Protein AF-A0A7V3Y3B2-F1 (afdb_monomer_lite)

Sequence (123 aa):
MFTDNYLSLRNSKESLAFLGKLLVDSKYQSLWEYDTKLLPHKVQKWRRKAKAFSQLYIRPLSRTVDIDPYTFDPNPLIQEATRWGFQTIIMPFPLGSAALFPYLRSTTLQVAVIAEEFATECG

Radius of gyration: 20.46 Å; chains: 1; bounding box: 55×31×42 Å

pLDDT: mean 80.45, std 15.6, range [36.5, 97.38]

Structure (mmCIF, N/CA/C/O backbone):
data_AF-A0A7V3Y3B2-F1
#
_entry.id   AF-A0A7V3Y3B2-F1
#
loop_
_atom_site.group_PDB
_atom_site.id
_atom_site.type_symbol
_atom_site.label_atom_id
_atom_site.label_alt_id
_atom_site.label_comp_id
_atom_site.label_asym_id
_atom_site.label_entity_id
_atom_site.label_seq_id
_atom_site.pdbx_PDB_ins_code
_atom_site.Cartn_x
_atom_site.Cartn_y
_atom_site.Cartn_z
_atom_site.occupancy
_atom_site.B_iso_or_equiv
_atom_site.auth_seq_id
_atom_site.auth_comp_id
_atom_site.auth_asym_id
_atom_site.auth_atom_id
_atom_site.pdbx_PDB_model_num
ATOM 1 N N . MET A 1 1 ? -34.254 20.736 -15.347 1.00 36.50 1 MET A N 1
ATOM 2 C CA . MET A 1 1 ? -35.348 20.593 -14.366 1.00 36.50 1 MET A CA 1
ATOM 3 C C . MET A 1 1 ? -35.244 19.180 -13.809 1.00 36.50 1 MET A C 1
ATOM 5 O O . MET A 1 1 ? -35.729 18.249 -14.433 1.00 36.50 1 MET A O 1
ATOM 9 N N . PHE A 1 2 ? -34.445 18.997 -12.755 1.00 41.44 2 PHE A N 1
ATOM 10 C CA . PHE A 1 2 ? -34.251 17.693 -12.118 1.00 41.44 2 PHE A CA 1
ATOM 11 C C . PHE A 1 2 ? -35.3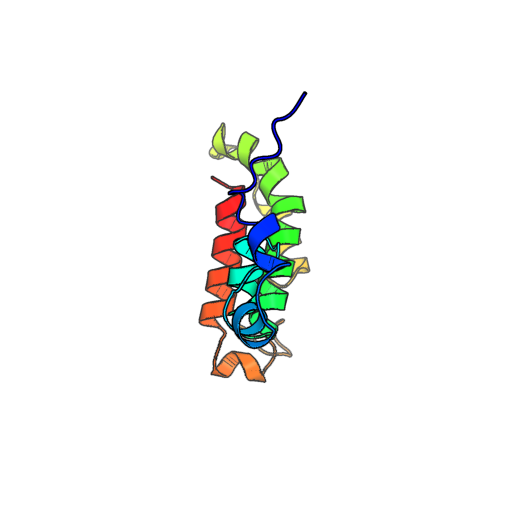99 17.494 -11.134 1.00 41.44 2 PHE A C 1
ATOM 13 O O . PHE A 1 2 ? -35.616 18.333 -10.268 1.00 41.44 2 PHE A O 1
ATOM 20 N N . THR A 1 3 ? -36.181 16.437 -11.316 1.00 46.41 3 THR A N 1
ATOM 21 C CA . THR A 1 3 ? -37.247 16.067 -10.388 1.00 46.41 3 THR A CA 1
ATOM 22 C C . THR A 1 3 ? -36.620 15.625 -9.070 1.00 46.41 3 THR A C 1
ATOM 24 O O . THR A 1 3 ? -36.019 14.549 -8.999 1.00 46.41 3 THR A O 1
ATOM 27 N N . ASP A 1 4 ? -36.757 16.463 -8.044 1.00 49.03 4 ASP A N 1
ATOM 28 C CA . ASP A 1 4 ? -36.464 16.136 -6.652 1.00 49.03 4 ASP A CA 1
ATOM 29 C C . ASP A 1 4 ? -37.371 14.983 -6.208 1.00 49.03 4 ASP A C 1
ATOM 31 O O . ASP A 1 4 ? -38.526 15.152 -5.822 1.00 49.03 4 ASP A O 1
ATOM 35 N N . ASN A 1 5 ? -36.850 13.765 -6.329 1.00 49.72 5 ASN A N 1
ATOM 36 C CA . ASN A 1 5 ? -37.528 12.561 -5.882 1.00 49.72 5 ASN A CA 1
ATOM 37 C C . ASN A 1 5 ? -37.566 12.563 -4.346 1.00 49.72 5 ASN A C 1
ATOM 39 O O . ASN A 1 5 ? -36.560 12.291 -3.689 1.00 49.72 5 ASN A O 1
ATOM 43 N N . TYR A 1 6 ? -38.737 12.825 -3.766 1.00 50.28 6 TYR A N 1
ATOM 44 C CA . TYR A 1 6 ? -39.007 12.764 -2.320 1.00 50.28 6 TYR A CA 1
ATOM 45 C C . TYR A 1 6 ? -38.675 11.397 -1.684 1.00 50.28 6 TYR A C 1
ATOM 47 O O . TYR A 1 6 ? -38.521 11.298 -0.471 1.00 50.28 6 TYR A O 1
ATOM 55 N N . LEU A 1 7 ? -38.516 10.356 -2.509 1.00 51.03 7 LEU A N 1
ATOM 56 C CA . LEU A 1 7 ? -38.123 8.996 -2.126 1.00 51.03 7 LEU A CA 1
ATOM 57 C C . LEU A 1 7 ? -36.609 8.746 -2.154 1.00 51.03 7 LEU A C 1
ATOM 59 O O . LEU A 1 7 ? -36.161 7.626 -1.913 1.00 51.03 7 LEU A O 1
ATOM 63 N N . SER A 1 8 ? -35.789 9.755 -2.448 1.00 52.88 8 SER A N 1
ATOM 64 C CA . SER A 1 8 ? -34.348 9.595 -2.298 1.00 52.88 8 SER A CA 1
ATOM 65 C C . SER A 1 8 ? -34.021 9.432 -0.806 1.00 52.88 8 SER A C 1
ATOM 67 O O . SER A 1 8 ? -34.407 10.263 0.022 1.00 52.88 8 SER A O 1
ATOM 69 N N . LEU A 1 9 ? -33.260 8.382 -0.469 1.00 57.38 9 LEU A N 1
ATOM 70 C CA . LEU A 1 9 ? -32.711 8.108 0.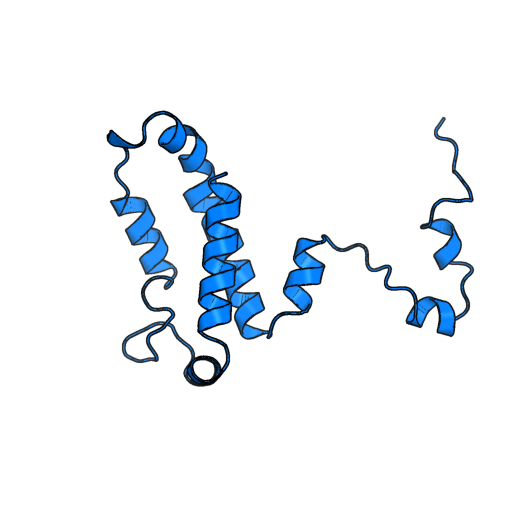873 1.00 57.38 9 LEU A CA 1
ATOM 71 C C . LEU A 1 9 ? -32.062 9.345 1.528 1.00 57.38 9 LEU A C 1
ATOM 73 O O . LEU A 1 9 ? -31.942 9.401 2.751 1.00 57.38 9 LEU A O 1
ATOM 77 N N . ARG A 1 10 ? -31.678 10.352 0.726 1.00 56.06 10 ARG A N 1
ATOM 78 C CA . ARG A 1 10 ? -31.150 11.641 1.188 1.00 56.06 10 ARG A CA 1
ATOM 79 C C . ARG A 1 10 ? -32.151 12.419 2.046 1.00 56.06 10 ARG A C 1
ATOM 81 O O . ARG A 1 10 ? -31.753 12.925 3.086 1.00 56.06 10 ARG A O 1
ATOM 88 N N . ASN A 1 11 ? -33.429 12.465 1.659 1.00 55.22 11 ASN A N 1
ATOM 89 C CA . ASN A 1 11 ? -34.432 13.313 2.323 1.00 55.22 11 ASN A CA 1
ATOM 90 C C . ASN A 1 11 ? -35.068 12.632 3.543 1.00 55.22 11 ASN A C 1
ATOM 92 O O . ASN A 1 11 ? -35.488 13.297 4.485 1.00 55.22 11 ASN A O 1
ATOM 96 N N . SER A 1 12 ? -35.093 11.297 3.575 1.00 59.69 12 SER A N 1
ATOM 97 C CA . SER A 1 12 ? -35.709 10.534 4.674 1.00 59.69 12 SER A CA 1
ATOM 98 C C . SER A 1 12 ? -34.882 10.539 5.967 1.00 59.69 12 SER A C 1
ATOM 100 O O . SER A 1 12 ? -35.399 10.244 7.040 1.00 59.69 12 SER A O 1
ATOM 102 N N . LYS A 1 13 ? -33.588 10.881 5.895 1.00 61.97 13 LYS A N 1
ATOM 103 C CA . LYS A 1 13 ? -32.710 10.939 7.072 1.00 61.97 13 LYS A CA 1
ATOM 104 C C . LYS A 1 13 ? -32.970 12.169 7.937 1.00 61.97 13 LYS A C 1
ATOM 106 O O . LYS A 1 13 ? -32.847 12.090 9.159 1.00 61.97 13 LYS A O 1
ATOM 111 N N . GLU A 1 14 ? -33.323 13.300 7.334 1.00 64.81 14 GLU A N 1
ATOM 112 C CA . GLU A 1 14 ? -33.589 14.532 8.083 1.00 64.81 14 GLU A CA 1
ATOM 113 C C . GLU A 1 14 ? -34.830 14.394 8.971 1.00 64.81 14 GLU A C 1
ATOM 115 O O . GLU A 1 14 ? -34.798 14.840 10.122 1.00 64.81 14 GLU A O 1
ATOM 120 N N . SER A 1 15 ? -35.844 13.666 8.489 1.00 68.00 15 SER A N 1
ATOM 121 C CA . SER A 1 15 ? -37.102 13.386 9.189 1.00 68.00 15 SER A CA 1
ATOM 122 C C . SER A 1 15 ? -37.037 12.240 10.211 1.00 68.00 15 SER A C 1
ATOM 124 O O . SER A 1 15 ? -37.997 12.036 10.953 1.00 68.00 15 SER A O 1
ATOM 126 N N . LEU A 1 16 ? -35.919 11.507 10.309 1.00 70.44 16 LEU A N 1
ATOM 127 C CA . LEU A 1 16 ? -35.752 10.438 11.299 1.00 70.44 16 LEU A CA 1
ATOM 128 C C . LEU A 1 16 ? -35.517 11.004 12.712 1.00 70.44 16 LEU A C 1
ATOM 130 O O . LEU A 1 16 ? -34.711 11.918 12.926 1.00 70.44 16 LEU A O 1
ATOM 134 N N . ALA A 1 17 ? -36.190 10.403 13.698 1.00 76.44 17 ALA A N 1
ATOM 135 C CA . ALA A 1 17 ? -35.951 10.658 15.117 1.00 76.44 17 ALA A CA 1
ATOM 136 C C . ALA A 1 17 ? -34.507 10.292 15.514 1.00 76.44 17 ALA A C 1
ATOM 138 O O . ALA A 1 17 ? -33.837 9.520 14.826 1.00 76.44 17 ALA A O 1
ATOM 139 N N . PHE A 1 18 ? -34.022 10.819 16.642 1.00 75.88 18 PHE A N 1
ATOM 140 C CA . PHE A 1 18 ? -32.631 10.651 17.093 1.00 75.88 18 PHE A CA 1
ATOM 141 C C . PHE A 1 18 ? -32.154 9.186 17.097 1.00 75.88 18 PHE A C 1
ATOM 143 O O . PHE A 1 18 ? -31.082 8.888 16.574 1.00 75.88 18 PHE A O 1
ATOM 150 N N . LEU A 1 19 ? -32.982 8.258 17.591 1.00 76.62 19 LEU A N 1
ATOM 151 C CA . LEU A 1 19 ? -32.676 6.822 17.579 1.00 76.62 19 LEU A CA 1
ATOM 152 C C . LEU A 1 19 ? -32.574 6.255 16.154 1.00 76.62 19 LEU A C 1
ATOM 154 O O . LEU A 1 19 ? -31.690 5.457 15.867 1.00 76.62 19 LEU A O 1
ATOM 158 N N . GLY A 1 20 ? -33.418 6.722 15.234 1.00 70.00 20 GLY A N 1
ATOM 159 C CA . GLY A 1 20 ? -33.346 6.354 13.821 1.00 70.00 20 GLY A CA 1
ATOM 160 C C . GLY A 1 20 ? -32.073 6.868 13.142 1.00 70.00 20 GLY A C 1
ATOM 161 O O . GLY A 1 20 ? -31.451 6.152 12.364 1.00 70.00 20 GLY A O 1
ATOM 162 N N . LYS A 1 21 ? -31.618 8.075 13.496 1.00 69.56 21 LYS A N 1
ATOM 163 C CA . LYS A 1 21 ? -30.339 8.628 13.016 1.00 69.56 21 LYS A CA 1
ATOM 164 C C . LYS A 1 21 ? -29.122 7.877 13.566 1.00 69.56 21 LYS A C 1
ATOM 166 O O . LYS A 1 21 ? -28.098 7.846 12.890 1.00 69.56 21 LYS A O 1
ATOM 171 N N . LEU A 1 22 ? -29.229 7.280 14.756 1.00 71.75 22 LEU A N 1
ATOM 172 C CA . LEU A 1 22 ? -28.177 6.453 15.354 1.00 71.75 22 LEU A CA 1
ATOM 173 C C . LEU A 1 22 ? -28.065 5.076 14.6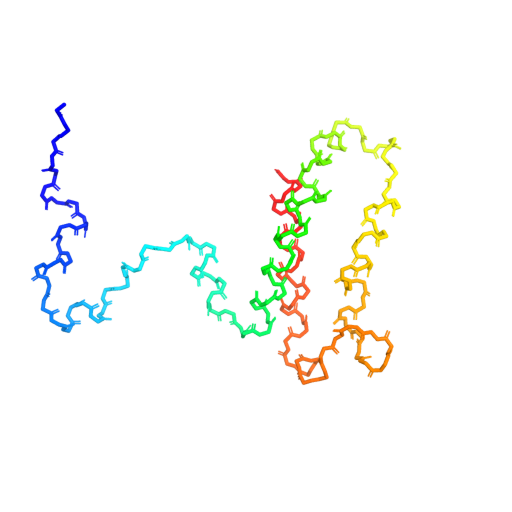75 1.00 71.75 22 LEU A C 1
ATOM 175 O O . LEU A 1 22 ? -26.963 4.560 14.524 1.00 71.75 22 LEU A O 1
ATOM 179 N N . LEU A 1 23 ? -29.199 4.496 14.270 1.00 73.25 23 LEU A N 1
ATOM 180 C CA . LEU A 1 23 ? -29.269 3.153 13.681 1.00 73.25 23 LEU A CA 1
ATOM 181 C C . LEU A 1 23 ? -28.983 3.128 12.173 1.00 73.25 23 LEU A C 1
ATOM 183 O O . LEU A 1 23 ? -28.558 2.103 11.647 1.00 73.25 23 LEU A O 1
ATOM 187 N N . VAL A 1 24 ? -29.206 4.239 11.469 1.00 68.75 24 VAL A N 1
ATOM 188 C CA . VAL A 1 24 ? -28.976 4.328 10.023 1.00 68.75 24 VAL A CA 1
ATOM 189 C C . VAL A 1 24 ? -27.552 4.814 9.745 1.00 68.75 24 VAL A C 1
ATOM 191 O O . VAL A 1 24 ? -27.274 6.019 9.798 1.00 68.75 24 VAL A O 1
ATOM 194 N N . ASP A 1 25 ? -26.650 3.894 9.377 1.00 62.09 25 ASP A N 1
ATOM 195 C CA . ASP A 1 25 ? -25.333 4.278 8.859 1.00 62.09 25 ASP A CA 1
ATOM 196 C C . ASP A 1 25 ? -25.497 4.944 7.492 1.00 62.09 25 ASP A C 1
ATOM 198 O O . ASP A 1 25 ? -25.898 4.362 6.491 1.00 62.09 25 ASP A O 1
ATOM 202 N N . SER A 1 26 ? -25.271 6.242 7.493 1.00 58.25 26 SER A N 1
ATOM 203 C CA . SER A 1 26 ? -25.550 7.142 6.376 1.00 58.25 26 SER A CA 1
ATOM 204 C C . SER A 1 26 ? -24.442 8.174 6.276 1.00 58.25 26 SER A C 1
ATOM 206 O O . SER A 1 26 ? -24.653 9.328 5.886 1.00 58.25 26 SER A O 1
ATOM 208 N N . LYS A 1 27 ? -23.240 7.777 6.700 1.00 60.50 27 LYS A N 1
ATOM 209 C CA . LYS A 1 27 ? -22.035 8.536 6.416 1.00 60.50 27 LYS A CA 1
ATOM 210 C C . LYS A 1 27 ? -21.787 8.430 4.917 1.00 60.50 27 LYS A C 1
ATOM 212 O O . LYS A 1 27 ? -21.533 7.347 4.404 1.00 60.50 27 LYS A O 1
ATOM 217 N N . TYR A 1 28 ? -21.859 9.569 4.231 1.00 63.72 28 TYR A N 1
ATOM 218 C CA . TYR A 1 28 ? -21.324 9.716 2.882 1.00 63.72 28 TYR A CA 1
ATOM 219 C C . TYR A 1 28 ? -19.813 9.502 2.959 1.00 63.72 28 TYR A C 1
ATOM 221 O O . TYR A 1 28 ? -19.049 10.407 3.283 1.00 63.72 28 TYR A O 1
ATOM 229 N N . GLN A 1 29 ? -19.397 8.265 2.747 1.00 73.31 29 GLN A N 1
ATOM 230 C CA . GLN A 1 29 ? -18.006 7.859 2.682 1.00 73.31 29 GLN A CA 1
ATOM 231 C C . GLN A 1 29 ? -17.872 6.851 1.548 1.00 73.31 29 GLN A C 1
ATOM 233 O O . GLN A 1 29 ? -18.819 6.121 1.252 1.00 73.31 29 GLN A O 1
ATOM 238 N N . SER A 1 30 ? -16.713 6.836 0.894 1.00 84.12 30 SER A N 1
ATOM 239 C CA . SER A 1 30 ? -16.433 5.814 -0.110 1.00 84.12 30 SER A CA 1
ATOM 240 C C . SER A 1 30 ? -16.504 4.427 0.548 1.00 84.12 30 SER A C 1
ATOM 242 O O . SER A 1 30 ? -16.213 4.290 1.742 1.00 84.12 30 SER A O 1
ATOM 244 N N . LEU A 1 31 ? -16.879 3.396 -0.217 1.00 86.81 31 LEU A N 1
ATOM 245 C CA . LEU A 1 31 ? -16.857 2.014 0.277 1.00 86.81 31 LEU A CA 1
ATOM 246 C C . LEU A 1 31 ? -15.463 1.650 0.812 1.00 86.81 31 LEU A C 1
ATOM 248 O O . LEU A 1 31 ? -15.341 1.030 1.863 1.00 86.81 31 LEU A O 1
ATOM 252 N N . TRP A 1 32 ? -14.420 2.137 0.139 1.00 91.12 32 TRP A N 1
ATOM 253 C CA . TRP A 1 32 ? -13.031 1.984 0.556 1.00 91.12 32 TRP A CA 1
ATOM 254 C C . TRP A 1 32 ? -12.743 2.638 1.917 1.00 91.12 32 TRP A C 1
ATOM 256 O O . TRP A 1 32 ? -12.085 2.042 2.767 1.00 91.12 32 TRP A O 1
ATOM 266 N N . GLU A 1 33 ? -13.254 3.849 2.168 1.00 89.88 33 GLU A N 1
ATOM 267 C CA . GLU A 1 33 ? -13.106 4.538 3.456 1.00 89.88 33 GLU A CA 1
ATOM 268 C C . GLU A 1 33 ? -13.829 3.801 4.578 1.00 89.88 33 GLU A C 1
ATOM 270 O O . GLU A 1 33 ? -13.336 3.772 5.708 1.00 89.88 33 GLU A O 1
ATOM 275 N N . TYR A 1 34 ? -15.006 3.250 4.278 1.00 89.75 34 TYR A N 1
ATOM 276 C CA . TYR A 1 34 ? -15.779 2.464 5.229 1.00 89.75 34 TYR A CA 1
ATOM 277 C C . TYR A 1 34 ? -15.032 1.190 5.612 1.00 89.75 34 TYR A C 1
ATOM 279 O O . TYR A 1 34 ? -14.751 0.984 6.791 1.00 89.75 34 TYR A O 1
ATOM 287 N N . ASP A 1 35 ? -14.631 0.402 4.617 1.00 90.62 35 ASP A N 1
ATOM 288 C CA . ASP A 1 35 ? -13.883 -0.837 4.814 1.00 90.62 35 ASP A CA 1
ATOM 289 C C . ASP A 1 35 ? -12.547 -0.574 5.531 1.00 90.62 35 ASP A C 1
ATOM 291 O O . ASP A 1 35 ? -12.206 -1.211 6.528 1.00 90.62 35 ASP A O 1
ATOM 295 N N . THR A 1 36 ? -11.838 0.490 5.143 1.00 92.38 36 THR A N 1
ATOM 296 C CA . THR A 1 36 ? -10.606 0.907 5.823 1.00 92.38 36 THR A CA 1
ATOM 297 C C . THR A 1 36 ? -10.842 1.240 7.295 1.00 92.38 36 THR A C 1
ATOM 299 O O . THR A 1 36 ? -9.985 0.940 8.123 1.00 92.38 36 THR A O 1
ATOM 302 N N . LYS A 1 37 ? -11.979 1.835 7.672 1.00 91.44 37 LYS A N 1
ATOM 303 C CA . LYS A 1 37 ? -12.271 2.161 9.081 1.00 91.44 37 LYS A CA 1
ATOM 304 C C . LYS A 1 37 ? -12.493 0.928 9.955 1.00 91.44 37 LYS A C 1
ATOM 306 O O . LYS A 1 37 ? -12.282 1.039 11.162 1.00 91.44 37 LYS A O 1
ATOM 311 N N . LEU A 1 38 ? -12.872 -0.210 9.373 1.00 90.50 38 LEU A N 1
ATOM 312 C CA . LEU A 1 38 ? -13.051 -1.473 10.098 1.00 90.50 38 LEU A CA 1
ATOM 313 C C . LEU A 1 38 ? -11.712 -2.125 10.481 1.00 90.50 38 LEU A C 1
ATOM 315 O O . LEU A 1 38 ? -11.658 -2.952 11.390 1.00 90.50 38 LEU A O 1
ATOM 319 N N . LEU A 1 39 ? -10.614 -1.731 9.831 1.00 90.69 39 LEU A N 1
ATOM 320 C CA . LEU A 1 39 ? -9.286 -2.278 10.099 1.00 90.69 39 LEU A CA 1
ATOM 321 C C . LEU A 1 39 ? -8.669 -1.693 11.385 1.00 90.69 39 LEU A C 1
ATOM 323 O O . LEU A 1 39 ? -8.937 -0.542 11.743 1.00 90.69 39 LEU A O 1
ATOM 327 N N . PRO A 1 40 ? -7.740 -2.404 12.053 1.00 89.88 40 PRO A N 1
ATOM 328 C CA . PRO A 1 40 ? -6.966 -1.837 13.155 1.00 89.88 40 PRO A CA 1
ATOM 329 C C . PRO A 1 40 ? -6.216 -0.569 12.726 1.00 89.88 40 PRO A C 1
ATOM 331 O O . PRO A 1 40 ? -5.616 -0.535 11.653 1.00 89.88 40 PRO A O 1
ATOM 334 N N . HIS A 1 41 ? -6.163 0.462 13.577 1.00 87.56 41 HIS A N 1
ATOM 335 C CA . HIS A 1 41 ? -5.635 1.793 13.223 1.00 87.56 41 HIS A CA 1
ATOM 336 C C . HIS A 1 41 ? -4.265 1.768 12.508 1.00 87.56 41 HIS A C 1
ATOM 338 O O . HIS A 1 41 ? -4.011 2.552 11.589 1.00 87.56 41 HIS A O 1
ATOM 344 N N . LYS A 1 42 ? -3.343 0.887 12.915 1.00 83.12 42 LYS A N 1
ATOM 345 C CA . LYS A 1 42 ? -2.023 0.772 12.269 1.00 83.12 42 LYS A CA 1
ATOM 346 C C . LYS A 1 42 ? -2.116 0.192 10.854 1.00 83.12 42 LYS A C 1
ATOM 348 O O . LYS A 1 42 ? -1.421 0.684 9.972 1.00 83.12 42 LYS A O 1
ATOM 353 N N . VAL A 1 43 ? -3.005 -0.774 10.631 1.00 89.12 43 VAL A N 1
ATOM 354 C CA . VAL A 1 43 ? -3.311 -1.327 9.303 1.00 89.12 43 VAL A CA 1
ATOM 355 C C . VAL A 1 43 ? -3.926 -0.245 8.417 1.00 89.12 43 VAL A C 1
ATOM 357 O O . VAL A 1 43 ? -3.494 -0.086 7.283 1.00 89.12 43 VAL A O 1
ATOM 360 N N . GLN A 1 44 ? -4.826 0.592 8.951 1.00 92.31 44 GLN A N 1
ATOM 361 C CA . GLN A 1 44 ? -5.384 1.726 8.197 1.00 92.31 44 GLN A CA 1
ATOM 362 C C . GLN A 1 44 ? -4.298 2.679 7.686 1.00 92.31 44 GLN A C 1
ATOM 364 O O . GLN A 1 44 ? -4.368 3.166 6.558 1.00 92.31 44 GLN A O 1
ATOM 369 N N . LYS A 1 45 ? -3.290 2.966 8.525 1.00 90.88 45 LYS A N 1
ATOM 370 C CA . LYS A 1 45 ? -2.157 3.821 8.145 1.00 90.88 45 LYS A CA 1
ATOM 371 C C . LYS A 1 45 ? -1.375 3.199 6.988 1.00 90.88 45 LYS A C 1
ATOM 373 O O . LYS A 1 45 ? -1.017 3.914 6.057 1.00 90.88 45 LYS A O 1
ATOM 378 N N . TRP A 1 46 ? -1.132 1.891 7.044 1.00 91.06 46 TRP A N 1
ATOM 379 C CA . TRP A 1 46 ? -0.438 1.169 5.980 1.00 91.06 46 TRP A CA 1
ATOM 380 C C . TRP A 1 46 ? -1.251 1.087 4.692 1.00 91.06 46 TRP A C 1
ATOM 382 O O . TRP A 1 46 ? -0.690 1.379 3.644 1.00 91.06 46 TRP A O 1
ATOM 392 N N . ARG A 1 47 ? -2.560 0.817 4.757 1.00 94.50 47 ARG A N 1
ATOM 393 C CA . ARG A 1 47 ? -3.440 0.815 3.578 1.00 94.50 47 ARG A CA 1
ATOM 394 C C . ARG A 1 47 ? -3.468 2.179 2.885 1.00 94.50 47 ARG A C 1
ATOM 396 O O . ARG A 1 47 ? -3.222 2.268 1.692 1.00 94.50 47 ARG A O 1
ATOM 403 N N . ARG A 1 48 ? -3.637 3.276 3.639 1.00 95.44 48 ARG A N 1
ATOM 404 C CA . ARG A 1 48 ? -3.560 4.649 3.087 1.00 95.44 48 ARG A CA 1
ATOM 405 C C . ARG A 1 48 ? -2.202 4.954 2.452 1.00 95.44 48 ARG A C 1
ATOM 407 O O . ARG A 1 48 ? -2.144 5.586 1.404 1.00 95.44 48 ARG A O 1
ATOM 414 N N . LYS A 1 49 ? -1.113 4.507 3.083 1.00 94.94 49 LYS A N 1
ATOM 415 C CA . LYS A 1 49 ? 0.244 4.670 2.550 1.00 94.94 49 LYS A CA 1
ATOM 416 C C . LYS A 1 49 ? 0.450 3.861 1.265 1.00 94.94 49 LYS A C 1
ATOM 418 O O . LYS A 1 49 ? 1.046 4.381 0.330 1.00 94.94 49 LYS A O 1
ATOM 423 N N . ALA A 1 50 ? -0.052 2.629 1.212 1.00 95.94 50 ALA A N 1
ATOM 424 C CA . ALA A 1 50 ? 0.013 1.771 0.034 1.00 95.94 50 ALA A CA 1
ATOM 425 C C . ALA A 1 50 ? -0.791 2.346 -1.129 1.00 95.94 50 ALA A C 1
ATOM 427 O O . ALA A 1 50 ? -0.256 2.429 -2.225 1.00 95.94 50 ALA A O 1
ATOM 428 N N . LYS A 1 51 ? -2.000 2.851 -0.865 1.00 96.69 51 LYS A N 1
ATOM 429 C CA . LYS A 1 51 ? -2.821 3.558 -1.853 1.00 96.69 51 LYS A CA 1
ATOM 430 C C . LYS A 1 51 ? -2.119 4.776 -2.443 1.00 96.69 51 LYS A C 1
ATOM 432 O O . LYS A 1 51 ? -2.118 4.978 -3.650 1.00 96.69 51 LYS A O 1
ATOM 437 N N . ALA A 1 52 ? -1.497 5.595 -1.595 1.00 97.31 52 ALA A N 1
ATOM 438 C CA . ALA A 1 52 ? -0.734 6.743 -2.075 1.00 97.31 52 ALA A CA 1
ATOM 439 C C . ALA A 1 52 ? 0.447 6.301 -2.956 1.00 97.31 52 ALA A C 1
ATOM 441 O O . ALA A 1 52 ? 0.675 6.882 -4.012 1.00 97.31 52 ALA A O 1
ATOM 442 N N . PHE A 1 53 ? 1.173 5.255 -2.551 1.00 97.38 53 PHE A N 1
ATOM 443 C CA . PHE A 1 53 ? 2.266 4.704 -3.349 1.00 97.38 53 PHE A CA 1
ATOM 444 C C . PHE A 1 53 ? 1.781 4.133 -4.686 1.00 97.38 53 PHE A C 1
ATOM 446 O O . PHE A 1 53 ? 2.364 4.441 -5.722 1.00 97.38 53 PHE A O 1
ATOM 453 N N . SER A 1 54 ? 0.713 3.334 -4.687 1.00 96.62 54 SER A N 1
ATOM 454 C CA . SER A 1 54 ? 0.204 2.704 -5.904 1.00 96.62 54 SER A CA 1
ATOM 455 C C . SER A 1 54 ? -0.272 3.746 -6.913 1.00 96.62 54 SER A C 1
ATOM 457 O O . SER A 1 54 ? 0.087 3.670 -8.084 1.00 96.62 54 SER A O 1
ATOM 459 N N . GLN A 1 55 ? -0.9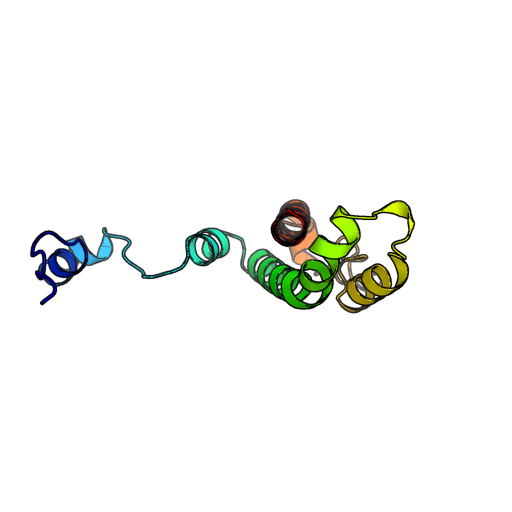52 4.796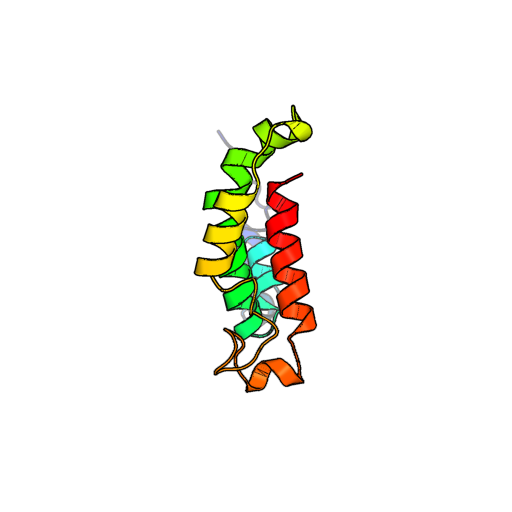 -6.456 1.00 96.00 55 GLN A N 1
ATOM 460 C CA . GLN A 1 55 ? -1.382 5.900 -7.317 1.00 96.00 55 GLN A CA 1
ATOM 461 C C . GLN A 1 55 ? -0.217 6.709 -7.899 1.00 96.00 55 GLN A C 1
ATOM 463 O O . GLN A 1 55 ? -0.301 7.159 -9.040 1.00 96.00 55 GLN A O 1
ATOM 468 N N . LEU A 1 56 ? 0.858 6.905 -7.129 1.00 96.69 56 LEU A N 1
ATOM 469 C CA . LEU A 1 56 ? 2.010 7.707 -7.550 1.00 96.69 56 LEU A CA 1
ATOM 470 C C . LEU A 1 56 ? 2.998 6.938 -8.434 1.00 96.69 56 LEU A C 1
ATOM 472 O O . LEU A 1 56 ? 3.568 7.535 -9.343 1.00 96.69 56 LEU A O 1
ATOM 476 N N . TYR A 1 57 ? 3.218 5.649 -8.170 1.00 96.31 57 TYR A N 1
ATOM 477 C CA . TYR A 1 57 ? 4.318 4.889 -8.775 1.00 96.31 57 TYR A CA 1
ATOM 478 C C . TYR A 1 57 ? 3.868 3.685 -9.604 1.00 96.31 57 TYR A C 1
ATOM 480 O O . TYR A 1 57 ? 4.543 3.349 -10.570 1.00 96.31 57 TYR A O 1
ATOM 488 N N . ILE A 1 58 ? 2.749 3.038 -9.265 1.00 95.31 58 ILE A N 1
ATOM 489 C CA . ILE A 1 58 ? 2.280 1.830 -9.966 1.00 95.31 58 ILE A CA 1
ATOM 490 C C . ILE A 1 58 ? 1.348 2.211 -11.121 1.00 95.31 58 ILE A C 1
ATOM 492 O O . ILE A 1 58 ? 1.613 1.867 -12.270 1.00 95.31 58 ILE A O 1
ATOM 496 N N . ARG A 1 59 ? 0.298 2.989 -10.838 1.00 95.31 59 ARG A N 1
ATOM 497 C CA . ARG A 1 59 ? -0.723 3.406 -11.811 1.00 95.31 59 ARG A CA 1
ATOM 498 C C . ARG A 1 59 ? -0.161 4.066 -13.080 1.00 95.31 59 ARG A C 1
ATOM 500 O O . ARG A 1 59 ? -0.681 3.791 -14.157 1.00 95.31 59 ARG A O 1
ATOM 507 N N . PRO A 1 60 ? 0.864 4.940 -13.023 1.00 94.50 60 PRO A N 1
ATOM 508 C CA . PRO A 1 60 ? 1.407 5.540 -14.243 1.00 94.50 60 PRO A CA 1
ATOM 509 C C . PRO A 1 60 ? 2.110 4.527 -15.153 1.00 94.50 60 PRO A C 1
ATOM 511 O O . PRO A 1 60 ? 2.232 4.767 -16.353 1.00 94.50 60 PRO A O 1
ATOM 514 N N . LEU A 1 61 ? 2.591 3.420 -14.582 1.00 93.88 61 LEU A N 1
ATOM 515 C CA . LEU A 1 61 ? 3.345 2.38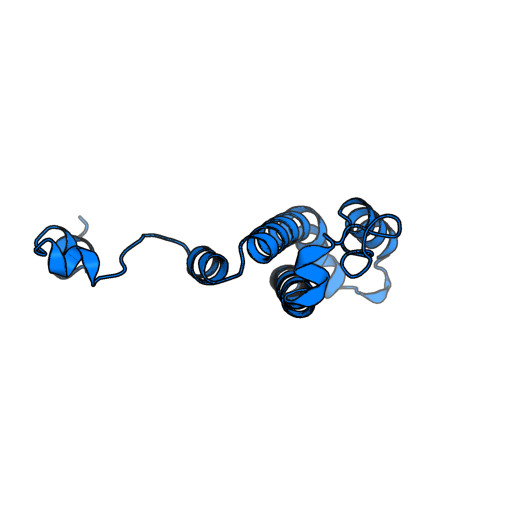9 -15.287 1.00 93.88 61 LEU A CA 1
ATOM 516 C C . LEU A 1 61 ? 2.446 1.248 -15.772 1.00 93.88 61 LEU A C 1
ATOM 518 O O . LEU A 1 61 ? 2.744 0.686 -16.823 1.00 93.88 61 LEU A O 1
ATOM 522 N N . SER A 1 62 ? 1.357 0.936 -15.056 1.00 92.31 62 SER A N 1
ATOM 523 C CA . SER A 1 62 ? 0.542 -0.271 -15.274 1.00 92.31 62 SER A CA 1
ATOM 524 C C . SER A 1 62 ? 0.156 -0.472 -16.735 1.00 92.31 62 SER A C 1
ATOM 526 O O . SER A 1 62 ? 0.560 -1.458 -17.338 1.00 92.31 62 SER A O 1
ATOM 528 N N . ARG A 1 63 ? -0.466 0.530 -17.365 1.00 90.75 63 ARG A N 1
ATOM 529 C CA . ARG A 1 63 ? -0.875 0.446 -18.778 1.00 90.75 63 ARG A CA 1
ATOM 530 C C . ARG A 1 63 ? 0.273 0.113 -19.738 1.00 90.75 63 ARG A C 1
ATOM 532 O O . ARG A 1 63 ? 0.054 -0.583 -20.722 1.00 90.75 63 ARG A O 1
ATOM 539 N N . THR A 1 64 ? 1.464 0.662 -19.513 1.00 91.12 64 THR A N 1
ATOM 540 C CA . THR A 1 64 ? 2.618 0.431 -20.396 1.00 91.12 64 THR A CA 1
ATOM 541 C C . THR A 1 64 ? 3.183 -0.970 -20.183 1.00 91.12 64 THR A C 1
ATOM 543 O O . THR A 1 64 ? 3.498 -1.657 -21.151 1.00 91.12 64 THR A O 1
ATOM 546 N N . VAL A 1 65 ? 3.267 -1.401 -18.924 1.00 92.25 65 VAL A N 1
ATOM 547 C CA . VAL A 1 65 ? 3.776 -2.724 -18.539 1.00 92.25 65 VAL A CA 1
ATOM 548 C C . VAL A 1 65 ? 2.825 -3.840 -18.970 1.00 92.25 65 VAL A C 1
ATOM 550 O O . VAL A 1 65 ? 3.289 -4.891 -19.396 1.00 92.25 65 VAL A O 1
ATOM 553 N N . ASP A 1 66 ? 1.514 -3.602 -18.942 1.00 91.44 66 ASP A N 1
ATOM 554 C CA . ASP A 1 66 ? 0.514 -4.567 -19.413 1.00 91.44 66 ASP A CA 1
ATOM 555 C C . ASP A 1 66 ? 0.625 -4.835 -20.920 1.00 91.44 66 ASP A C 1
ATOM 557 O O . ASP A 1 66 ? 0.309 -5.929 -21.386 1.00 91.44 66 ASP A O 1
ATOM 561 N N . ILE A 1 67 ? 1.070 -3.838 -21.693 1.00 93.62 67 ILE A N 1
ATOM 562 C CA . ILE A 1 67 ? 1.254 -3.958 -23.144 1.00 93.62 67 ILE A CA 1
ATOM 563 C C . ILE A 1 67 ? 2.548 -4.709 -23.473 1.00 93.62 67 ILE A C 1
ATOM 565 O O . ILE A 1 67 ? 2.540 -5.569 -24.354 1.00 93.62 67 ILE A O 1
ATOM 569 N N . ASP A 1 68 ? 3.650 -4.381 -22.796 1.00 92.62 68 ASP A N 1
ATOM 570 C CA . ASP A 1 68 ? 4.950 -5.022 -23.010 1.00 92.62 68 ASP A CA 1
ATOM 571 C C . ASP A 1 68 ? 5.678 -5.287 -21.679 1.00 92.62 68 ASP A C 1
ATOM 573 O O . ASP A 1 68 ? 6.503 -4.484 -21.229 1.00 92.62 68 ASP A O 1
ATOM 577 N N . PRO A 1 69 ? 5.395 -6.429 -21.030 1.00 89.31 69 PRO A N 1
ATOM 578 C CA . PRO A 1 69 ? 5.977 -6.742 -19.731 1.00 89.31 69 PRO A CA 1
ATOM 579 C C . PRO A 1 69 ? 7.454 -7.147 -19.813 1.00 89.31 69 PRO A C 1
ATOM 581 O O . PRO A 1 69 ? 8.153 -7.097 -18.803 1.00 89.31 69 PRO A O 1
ATOM 584 N N . TYR A 1 70 ? 7.952 -7.566 -20.983 1.00 92.44 70 TYR A N 1
ATOM 585 C CA . TYR A 1 70 ? 9.301 -8.131 -21.115 1.00 92.44 70 TYR A CA 1
ATOM 586 C C . TYR A 1 70 ? 10.401 -7.069 -21.163 1.00 92.44 70 TYR A C 1
ATOM 588 O O . TYR A 1 70 ? 11.551 -7.370 -20.842 1.00 92.44 70 TYR A O 1
ATOM 596 N N . THR A 1 71 ? 10.067 -5.843 -21.564 1.00 92.81 71 THR A N 1
ATOM 597 C CA . THR A 1 71 ? 11.022 -4.728 -21.657 1.00 92.81 71 THR A CA 1
ATOM 598 C C . THR A 1 71 ? 11.024 -3.833 -20.421 1.00 92.81 71 THR A C 1
ATOM 600 O O . THR A 1 71 ? 11.881 -2.956 -20.292 1.00 92.81 71 THR A O 1
ATOM 603 N N . PHE A 1 72 ? 10.095 -4.054 -19.490 1.00 93.81 72 PHE A N 1
ATOM 604 C CA . PHE A 1 72 ? 9.979 -3.262 -18.277 1.00 93.81 72 PHE A CA 1
ATOM 605 C C . PHE A 1 72 ? 11.116 -3.557 -17.288 1.00 93.81 72 PHE A C 1
ATOM 607 O O . PHE A 1 72 ? 11.303 -4.694 -16.859 1.00 93.81 72 PHE A O 1
ATOM 614 N N . ASP A 1 73 ? 11.840 -2.513 -16.870 1.00 94.25 73 ASP A N 1
ATOM 615 C CA . ASP A 1 73 ? 12.785 -2.591 -15.753 1.00 94.25 73 ASP A CA 1
ATOM 616 C C . ASP A 1 73 ? 12.060 -2.309 -14.421 1.00 94.25 73 ASP A C 1
ATOM 618 O O . ASP A 1 73 ? 11.668 -1.166 -14.164 1.00 94.25 73 ASP A O 1
ATOM 622 N N . PRO A 1 74 ? 11.896 -3.309 -13.534 1.00 91.81 74 PRO A N 1
ATOM 623 C CA . PRO A 1 74 ? 11.207 -3.123 -12.262 1.00 91.81 74 PRO A CA 1
ATOM 624 C C . PRO A 1 74 ? 12.081 -2.449 -11.196 1.00 91.81 74 PRO A C 1
ATOM 626 O O . PRO A 1 74 ? 11.559 -2.033 -10.156 1.00 91.81 74 PRO A O 1
ATOM 629 N N . ASN A 1 75 ? 13.400 -2.344 -11.400 1.00 94.88 75 ASN A N 1
ATOM 630 C CA . ASN A 1 75 ? 14.327 -1.899 -10.357 1.00 94.88 75 ASN A CA 1
ATOM 631 C C . ASN A 1 75 ? 14.010 -0.503 -9.799 1.00 94.88 75 ASN A C 1
ATOM 633 O O . ASN A 1 75 ? 14.014 -0.363 -8.572 1.00 94.88 75 ASN A O 1
ATOM 637 N N . PRO A 1 76 ? 13.679 0.521 -10.613 1.00 95.19 76 PRO A N 1
ATOM 638 C CA . PRO A 1 76 ? 13.315 1.836 -10.088 1.00 95.19 76 PRO A CA 1
ATOM 639 C C . PRO A 1 76 ? 12.080 1.782 -9.180 1.00 95.19 76 PRO A C 1
ATOM 641 O O . PRO A 1 76 ? 12.073 2.374 -8.100 1.00 95.19 76 PRO A O 1
ATOM 644 N N . LEU A 1 77 ? 11.061 1.007 -9.566 1.00 94.25 77 LEU A N 1
ATOM 645 C CA . LEU A 1 77 ? 9.840 0.841 -8.777 1.00 94.25 77 LEU A CA 1
ATOM 646 C C . LEU A 1 77 ? 10.120 0.114 -7.451 1.00 94.25 77 LEU A C 1
ATOM 648 O O . LEU A 1 77 ? 9.624 0.520 -6.399 1.00 94.25 77 LEU A O 1
ATOM 652 N N . ILE A 1 78 ? 10.959 -0.926 -7.477 1.00 93.94 78 ILE A N 1
ATOM 653 C CA . ILE A 1 78 ? 11.374 -1.669 -6.277 1.00 93.94 78 ILE A CA 1
ATOM 654 C C . ILE A 1 78 ? 12.196 -0.780 -5.331 1.00 93.94 78 ILE A C 1
ATOM 656 O O . ILE A 1 78 ? 12.011 -0.837 -4.110 1.00 93.94 78 ILE A O 1
ATOM 660 N N . GLN A 1 79 ? 13.086 0.062 -5.861 1.00 94.62 79 GLN A N 1
ATOM 661 C CA . GLN A 1 79 ? 13.860 1.013 -5.059 1.00 94.62 79 GLN A CA 1
ATOM 662 C C . GLN A 1 79 ? 12.948 2.024 -4.358 1.00 94.62 79 GLN A C 1
ATOM 664 O O . GLN A 1 79 ? 13.102 2.254 -3.156 1.00 94.62 79 GLN A O 1
ATOM 669 N N . GLU A 1 80 ? 11.953 2.568 -5.058 1.00 95.44 80 GLU A N 1
ATOM 670 C CA . GLU A 1 80 ? 10.946 3.445 -4.451 1.00 95.44 80 GLU A CA 1
ATOM 671 C C . GLU A 1 80 ? 10.117 2.705 -3.393 1.00 95.44 80 GLU A C 1
ATOM 673 O O . GLU A 1 80 ? 9.979 3.189 -2.267 1.00 95.44 80 GLU A O 1
ATOM 678 N N . ALA A 1 81 ? 9.664 1.479 -3.668 1.00 93.69 81 ALA A N 1
ATOM 679 C CA . ALA A 1 81 ? 8.951 0.669 -2.677 1.00 93.69 81 ALA A CA 1
ATOM 680 C C . ALA A 1 81 ? 9.796 0.416 -1.409 1.00 93.69 81 ALA A C 1
ATOM 682 O O . ALA A 1 81 ? 9.277 0.389 -0.286 1.00 93.69 81 ALA A O 1
ATOM 683 N N . THR A 1 82 ? 11.113 0.274 -1.576 1.00 90.75 82 THR A N 1
ATOM 684 C CA . THR A 1 82 ? 12.074 0.113 -0.477 1.00 90.75 82 THR A CA 1
ATOM 685 C C . THR A 1 82 ? 12.217 1.396 0.338 1.00 90.75 82 THR A C 1
ATOM 687 O O . THR A 1 82 ? 12.167 1.334 1.566 1.00 90.75 82 THR A O 1
ATOM 690 N N . ARG A 1 83 ? 12.310 2.567 -0.310 1.00 91.00 83 ARG A N 1
ATOM 691 C CA . ARG A 1 83 ? 12.326 3.885 0.363 1.00 91.00 83 ARG A CA 1
ATOM 692 C C . ARG A 1 83 ? 11.058 4.124 1.175 1.00 91.00 83 ARG A C 1
ATOM 694 O O . ARG A 1 83 ? 11.102 4.697 2.261 1.00 91.00 83 ARG A O 1
ATOM 701 N N . TRP A 1 84 ? 9.929 3.623 0.685 1.00 92.81 84 TRP A N 1
ATOM 702 C CA . TRP A 1 84 ? 8.662 3.647 1.405 1.00 92.81 84 TRP A CA 1
ATOM 703 C C . TRP A 1 84 ? 8.566 2.572 2.503 1.00 92.81 84 TRP A C 1
ATOM 705 O O . TRP A 1 84 ? 7.608 2.580 3.275 1.00 92.81 84 TRP A O 1
ATOM 715 N N . GLY A 1 85 ? 9.553 1.689 2.655 1.00 89.25 85 GLY A N 1
ATOM 716 C CA . GLY A 1 85 ? 9.638 0.719 3.750 1.00 89.25 85 GLY A CA 1
ATOM 717 C C . GLY A 1 85 ? 8.727 -0.500 3.596 1.00 89.25 85 GLY A C 1
ATOM 718 O O . GLY A 1 85 ? 8.490 -1.200 4.580 1.00 89.25 85 GLY A O 1
ATOM 719 N N . PHE A 1 86 ? 8.208 -0.772 2.393 1.00 90.31 86 PHE A N 1
ATOM 720 C CA . PHE A 1 86 ? 7.352 -1.940 2.153 1.00 90.31 86 PHE A CA 1
ATOM 721 C C . PHE A 1 86 ? 8.135 -3.260 2.222 1.00 90.31 86 PHE A C 1
ATOM 723 O O . PHE A 1 86 ? 7.621 -4.244 2.744 1.00 90.31 86 PHE A O 1
ATOM 730 N N . GLN A 1 87 ? 9.405 -3.267 1.796 1.00 85.50 87 GLN A N 1
ATOM 731 C CA . GLN A 1 87 ? 10.261 -4.467 1.796 1.00 85.50 87 GLN A CA 1
ATOM 732 C C . GLN A 1 87 ? 10.645 -4.966 3.197 1.00 85.50 87 GLN A C 1
ATOM 734 O O . GLN A 1 87 ? 11.017 -6.121 3.377 1.00 85.50 87 GLN A O 1
ATOM 739 N N . THR A 1 88 ? 10.549 -4.109 4.213 1.00 83.50 88 THR A N 1
ATOM 740 C CA . THR A 1 88 ? 10.933 -4.440 5.594 1.00 83.50 88 THR A CA 1
ATOM 741 C C . THR A 1 88 ? 9.748 -4.407 6.552 1.00 83.50 88 THR A C 1
ATOM 743 O O . THR A 1 88 ? 9.923 -4.275 7.764 1.00 83.50 88 THR A O 1
ATOM 746 N N . ILE A 1 89 ? 8.526 -4.537 6.027 1.00 80.12 89 ILE A N 1
ATOM 747 C CA . ILE A 1 89 ? 7.295 -4.395 6.813 1.00 80.12 89 ILE A CA 1
ATOM 748 C C . ILE A 1 89 ? 7.077 -5.509 7.842 1.00 80.12 89 ILE A C 1
ATOM 750 O O . ILE A 1 89 ? 6.385 -5.304 8.836 1.00 80.12 89 ILE A O 1
ATOM 754 N N . ILE A 1 90 ? 7.681 -6.676 7.626 1.00 76.44 90 ILE A N 1
ATOM 755 C CA . ILE A 1 90 ? 7.634 -7.798 8.569 1.00 76.44 90 ILE A CA 1
ATOM 756 C C . ILE A 1 90 ? 8.825 -7.802 9.534 1.00 76.44 90 ILE A C 1
ATOM 758 O O . ILE A 1 90 ? 8.860 -8.614 10.444 1.00 76.44 90 ILE A O 1
ATOM 762 N N . MET A 1 91 ? 9.809 -6.917 9.367 1.00 73.25 91 MET A N 1
ATOM 763 C CA . MET A 1 91 ? 10.997 -6.902 10.220 1.00 73.25 91 MET A CA 1
ATOM 764 C C . MET A 1 91 ? 10.884 -5.808 11.287 1.00 73.25 91 MET A C 1
ATOM 766 O O . MET A 1 91 ? 10.719 -4.636 10.934 1.00 73.25 91 MET A O 1
ATOM 770 N N . PRO A 1 92 ? 10.963 -6.149 12.588 1.00 69.62 92 PRO A N 1
ATOM 771 C CA . PRO A 1 92 ? 10.965 -5.148 13.645 1.00 69.62 92 PRO A CA 1
ATOM 772 C C . PRO A 1 92 ? 12.236 -4.295 13.594 1.00 69.62 92 PRO A C 1
ATOM 774 O O . PRO A 1 92 ? 13.294 -4.727 13.129 1.00 69.62 92 PRO A O 1
ATOM 777 N N . PHE A 1 93 ? 12.142 -3.080 14.129 1.00 64.94 93 PHE A N 1
ATOM 778 C CA . PHE A 1 93 ? 13.321 -2.270 14.436 1.00 64.94 93 PHE A CA 1
ATOM 779 C C . PHE A 1 93 ? 14.323 -3.077 15.299 1.00 64.94 93 PHE A C 1
ATOM 781 O O . PHE A 1 93 ? 13.876 -3.767 16.221 1.00 64.94 93 PHE A O 1
ATOM 788 N N . PRO A 1 94 ? 15.651 -3.004 15.053 1.00 69.00 94 PRO A N 1
ATOM 789 C CA . PRO A 1 94 ? 16.360 -2.083 14.151 1.00 69.00 94 PRO A CA 1
ATOM 790 C C . PRO A 1 94 ? 16.533 -2.564 12.704 1.00 69.00 94 PRO A C 1
ATOM 792 O O . PRO A 1 94 ? 17.056 -1.819 11.883 1.00 69.00 94 PRO A O 1
ATOM 795 N N . LEU A 1 95 ? 16.109 -3.785 12.375 1.00 72.38 95 LEU A N 1
ATOM 796 C CA . LEU A 1 95 ? 16.356 -4.397 11.063 1.00 72.38 95 LEU A CA 1
ATOM 797 C C . LEU A 1 95 ? 15.295 -4.036 10.008 1.00 72.38 95 LEU A C 1
ATOM 799 O O . LEU A 1 95 ? 15.462 -4.354 8.833 1.00 72.38 95 LEU A O 1
ATOM 803 N N . GLY A 1 96 ? 14.204 -3.370 10.402 1.00 66.75 96 GLY A N 1
ATOM 804 C CA . GLY A 1 96 ? 13.129 -3.015 9.482 1.00 66.75 96 GLY A CA 1
ATOM 805 C C . GLY A 1 96 ? 12.170 -1.933 9.966 1.00 66.75 96 GLY A C 1
ATOM 806 O O . GLY A 1 96 ? 12.402 -1.252 10.966 1.00 66.75 96 GLY A O 1
ATOM 807 N N . SER A 1 97 ? 11.083 -1.766 9.210 1.00 65.06 97 SER A N 1
ATOM 808 C CA . SER A 1 97 ? 10.097 -0.688 9.382 1.00 65.06 97 SER A CA 1
ATOM 809 C C . SER A 1 97 ? 8.869 -1.113 10.195 1.00 65.06 97 SER A C 1
ATOM 811 O O . SER A 1 97 ? 7.936 -0.319 10.374 1.00 65.06 97 SER A O 1
ATOM 813 N N . ALA A 1 98 ? 8.823 -2.364 10.661 1.00 61.50 98 ALA A N 1
ATOM 814 C CA . ALA A 1 98 ? 7.686 -2.880 11.408 1.00 61.50 98 ALA A CA 1
ATOM 815 C C . ALA A 1 98 ? 7.653 -2.293 12.824 1.00 61.50 98 ALA A C 1
ATOM 817 O O . ALA A 1 98 ? 8.646 -2.289 13.555 1.00 61.50 98 ALA A O 1
ATOM 818 N N . ALA A 1 99 ? 6.473 -1.843 13.256 1.00 62.53 99 ALA A N 1
ATOM 819 C CA . ALA A 1 99 ? 6.258 -1.520 14.660 1.00 62.53 99 ALA A CA 1
ATOM 820 C C . ALA A 1 99 ? 6.191 -2.824 15.484 1.00 62.53 99 ALA A C 1
ATOM 822 O O . ALA A 1 99 ? 5.440 -3.735 15.136 1.00 62.53 99 ALA A O 1
ATOM 823 N N . LEU A 1 100 ? 6.937 -2.889 16.596 1.00 61.97 100 LEU A N 1
ATOM 824 C CA . LEU A 1 100 ? 7.092 -4.094 17.431 1.00 61.97 100 LEU A CA 1
ATOM 825 C C . LEU A 1 100 ? 5.754 -4.700 17.902 1.00 61.97 100 LEU A C 1
ATOM 827 O O . LEU A 1 100 ? 5.554 -5.906 17.851 1.00 61.97 100 LEU A O 1
ATOM 831 N N . PHE A 1 101 ? 4.816 -3.860 18.344 1.00 59.00 101 PHE A N 1
ATOM 832 C CA . PHE A 1 101 ? 3.523 -4.299 18.886 1.00 59.00 101 PHE A CA 1
ATOM 833 C C . PHE A 1 101 ? 2.587 -4.968 17.861 1.00 59.00 101 PHE A C 1
ATOM 835 O O . PHE A 1 101 ? 2.054 -6.040 18.147 1.00 59.00 101 PHE A O 1
ATOM 842 N N . PRO A 1 102 ? 2.342 -4.387 16.670 1.00 56.72 102 PRO A N 1
ATOM 843 C CA . PRO A 1 102 ? 1.498 -5.030 15.668 1.00 56.72 102 PRO A CA 1
ATOM 844 C C . PRO A 1 102 ? 2.125 -6.262 15.006 1.00 56.72 102 PRO A C 1
ATOM 846 O O . PRO A 1 102 ? 1.349 -7.039 14.439 1.00 56.72 102 PRO A O 1
ATOM 849 N N . TYR A 1 103 ? 3.450 -6.465 15.124 1.00 56.75 103 TYR A N 1
ATOM 850 C CA . TYR A 1 103 ? 4.127 -7.687 14.667 1.00 56.75 103 TYR A CA 1
ATOM 851 C C . TYR A 1 103 ? 3.468 -8.956 15.241 1.00 56.75 103 TYR A C 1
ATOM 853 O O . TYR A 1 103 ? 3.351 -9.977 14.570 1.00 56.75 103 TYR A O 1
ATOM 861 N N . LEU A 1 104 ? 2.956 -8.853 16.471 1.00 58.66 104 LEU A N 1
ATOM 862 C CA . LEU A 1 104 ? 2.375 -9.965 17.220 1.00 58.66 104 LEU A CA 1
ATOM 863 C C . LEU A 1 104 ? 0.895 -10.246 16.913 1.00 58.66 104 LEU A C 1
ATOM 865 O O . LEU A 1 104 ? 0.387 -11.277 17.344 1.00 58.66 104 LEU A O 1
ATOM 869 N N . ARG A 1 105 ? 0.165 -9.349 16.228 1.00 61.56 105 ARG A N 1
ATOM 870 C CA . ARG A 1 105 ? -1.300 -9.505 16.050 1.00 61.56 105 ARG A CA 1
ATOM 871 C C . ARG A 1 105 ? -1.881 -9.122 14.690 1.00 61.56 105 ARG A C 1
ATOM 873 O O . ARG A 1 105 ? -3.034 -9.449 14.440 1.00 61.56 105 ARG A O 1
ATOM 880 N N . SER A 1 106 ? -1.162 -8.400 13.828 1.00 70.56 106 SER A N 1
ATOM 881 C CA . SER A 1 106 ? -1.779 -7.811 12.620 1.00 70.56 106 SER A CA 1
ATOM 882 C C . SER A 1 106 ? -0.887 -7.764 11.380 1.00 70.56 106 SER A C 1
ATOM 884 O O . SER A 1 106 ? -1.290 -7.189 10.373 1.00 70.56 106 SER A O 1
ATOM 886 N N . THR A 1 107 ? 0.308 -8.351 11.428 1.00 76.12 107 THR A N 1
ATOM 887 C CA . THR A 1 107 ? 1.294 -8.310 10.334 1.00 76.12 107 THR A CA 1
ATOM 888 C C . THR A 1 107 ? 0.732 -8.872 9.036 1.00 76.12 107 THR A C 1
ATOM 890 O O . THR A 1 107 ? 0.843 -8.231 7.997 1.00 76.12 107 THR A O 1
ATOM 893 N N . THR A 1 108 ? 0.033 -10.007 9.103 1.00 83.50 108 THR A N 1
ATOM 894 C CA . THR A 1 108 ? -0.606 -10.626 7.934 1.00 83.50 108 THR A CA 1
ATOM 895 C C . THR A 1 108 ? -1.636 -9.701 7.292 1.00 83.50 108 THR A C 1
ATOM 897 O O . THR A 1 108 ? -1.657 -9.556 6.076 1.00 83.50 108 THR A O 1
ATOM 900 N N . LEU A 1 109 ? -2.444 -9.009 8.104 1.00 86.75 109 LEU A N 1
ATOM 901 C CA . LEU A 1 109 ? -3.453 -8.080 7.598 1.00 86.75 109 LEU A CA 1
ATOM 902 C C . LEU A 1 109 ? -2.812 -6.833 6.973 1.00 86.75 109 LEU A C 1
ATOM 904 O O . LEU A 1 109 ? -3.335 -6.315 5.998 1.00 86.75 109 LEU A O 1
ATOM 908 N N . GLN A 1 110 ? -1.667 -6.370 7.490 1.00 87.88 110 GLN A N 1
ATOM 909 C CA . GLN A 1 110 ? -0.907 -5.275 6.870 1.00 87.88 110 GLN A CA 1
ATOM 910 C C . GLN A 1 110 ? -0.392 -5.663 5.487 1.00 87.88 110 GLN A C 1
ATOM 912 O O . GLN A 1 110 ? -0.561 -4.897 4.546 1.00 87.88 110 GLN A O 1
ATOM 917 N N . VAL A 1 111 ? 0.204 -6.850 5.363 1.00 89.31 111 VAL A N 1
ATOM 918 C CA . VAL A 1 111 ? 0.691 -7.357 4.074 1.00 89.31 111 VAL A CA 1
ATOM 919 C C . VAL A 1 111 ? -0.468 -7.512 3.089 1.00 89.31 111 VAL A C 1
ATOM 921 O O . VAL A 1 111 ? -0.356 -7.058 1.954 1.00 89.31 111 VAL A O 1
ATOM 924 N N . ALA A 1 112 ? -1.597 -8.069 3.539 1.00 91.81 112 ALA A N 1
ATOM 925 C CA . ALA A 1 112 ? -2.782 -8.261 2.707 1.00 91.81 112 ALA A CA 1
ATOM 926 C C . ALA A 1 112 ? -3.322 -6.940 2.140 1.00 91.81 112 ALA A C 1
ATOM 928 O O . ALA A 1 112 ? -3.480 -6.826 0.929 1.00 91.81 112 ALA A O 1
ATOM 929 N N . VAL A 1 113 ? -3.530 -5.919 2.982 1.00 93.00 113 VAL A N 1
ATOM 930 C CA . VAL A 1 113 ? -4.070 -4.634 2.500 1.00 93.00 113 VAL A CA 1
ATOM 931 C C . VAL A 1 113 ? -3.090 -3.893 1.594 1.00 93.00 113 VAL A C 1
ATOM 933 O O . VAL A 1 113 ? -3.512 -3.141 0.732 1.00 93.00 113 VAL A O 1
ATOM 936 N N . ILE A 1 114 ? -1.779 -4.085 1.760 1.00 93.69 114 ILE A N 1
ATOM 937 C CA . ILE A 1 114 ? -0.789 -3.490 0.852 1.00 93.69 114 ILE A CA 1
ATOM 938 C C . ILE A 1 114 ? -0.850 -4.166 -0.512 1.00 93.69 114 ILE A C 1
ATOM 940 O O . ILE A 1 114 ? -0.876 -3.475 -1.527 1.00 93.69 114 ILE A O 1
ATOM 944 N N . ALA A 1 115 ? -0.899 -5.500 -0.531 1.00 93.12 115 ALA A N 1
ATOM 945 C CA . ALA A 1 115 ? -1.042 -6.258 -1.766 1.00 93.12 115 ALA A CA 1
ATOM 946 C C . ALA A 1 115 ? -2.340 -5.890 -2.501 1.00 93.12 115 ALA A C 1
ATOM 948 O O . ALA A 1 115 ? -2.319 -5.720 -3.715 1.00 93.12 115 ALA A O 1
ATOM 949 N N . GLU A 1 116 ? -3.437 -5.694 -1.765 1.00 94.38 116 GLU A N 1
ATOM 950 C CA . GLU A 1 116 ? -4.720 -5.245 -2.309 1.00 94.38 116 GLU A CA 1
ATOM 951 C C . GLU A 1 116 ? -4.610 -3.879 -3.010 1.00 94.38 116 GLU A C 1
ATOM 953 O O . GLU A 1 116 ? -5.002 -3.754 -4.171 1.00 94.38 116 GLU A O 1
ATOM 958 N N . GLU A 1 117 ? -4.027 -2.863 -2.359 1.00 95.69 117 GLU A N 1
ATOM 959 C CA . GLU A 1 117 ? -3.876 -1.532 -2.975 1.00 95.69 117 GLU A CA 1
ATOM 960 C C . GLU A 1 117 ? -2.926 -1.537 -4.179 1.00 95.69 117 GLU A C 1
ATOM 962 O O . GLU A 1 117 ? -3.089 -0.729 -5.093 1.00 95.69 117 GLU A O 1
ATOM 967 N N . PHE A 1 118 ? -1.922 -2.418 -4.188 1.00 94.88 118 PHE A N 1
ATOM 968 C CA . PHE A 1 118 ? -1.009 -2.556 -5.323 1.00 94.88 118 PHE A CA 1
ATOM 969 C C . PHE A 1 118 ? -1.704 -3.236 -6.501 1.00 94.88 118 PHE A C 1
ATOM 971 O O . PHE A 1 118 ? -1.625 -2.732 -7.616 1.00 94.88 118 PHE A O 1
ATOM 978 N N . ALA A 1 119 ? -2.436 -4.324 -6.250 1.00 93.44 119 ALA A N 1
ATOM 979 C CA . ALA A 1 119 ? -3.190 -5.033 -7.278 1.00 93.44 119 ALA A CA 1
ATOM 980 C C . ALA A 1 119 ? -4.298 -4.166 -7.893 1.00 93.44 119 ALA A C 1
ATOM 982 O O . ALA A 1 119 ? -4.538 -4.250 -9.091 1.00 93.44 119 ALA A O 1
ATOM 983 N N . THR A 1 120 ? -4.931 -3.300 -7.096 1.00 92.38 120 THR A N 1
ATOM 984 C CA . THR A 1 120 ? -6.018 -2.415 -7.551 1.00 92.38 120 THR A CA 1
ATOM 985 C C . THR A 1 120 ? -5.600 -1.474 -8.686 1.00 92.38 120 THR A C 1
ATOM 987 O O . THR A 1 120 ? -6.433 -1.128 -9.515 1.00 92.38 120 THR A O 1
ATOM 990 N N . GLU A 1 121 ? -4.338 -1.041 -8.737 1.00 90.75 121 GLU A N 1
ATOM 991 C CA . GLU A 1 121 ? -3.856 -0.119 -9.782 1.00 90.75 121 GLU A CA 1
ATOM 992 C C . GLU A 1 121 ? -3.155 -0.847 -10.954 1.00 90.75 121 GLU A C 1
ATOM 994 O O . GLU A 1 121 ? -2.772 -0.195 -11.928 1.00 90.75 121 GLU A O 1
ATOM 999 N N . CYS A 1 122 ? -2.994 -2.176 -10.866 1.00 78.81 122 CYS A N 1
ATOM 1000 C CA . CYS A 1 122 ? -2.426 -3.046 -11.910 1.00 78.81 122 CYS A CA 1
ATOM 1001 C C . CYS A 1 122 ? -3.485 -3.818 -12.724 1.00 78.81 122 CYS A C 1
ATOM 1003 O O . CYS A 1 122 ? -3.108 -4.677 -13.515 1.00 78.81 122 CYS A O 1
ATOM 1005 N N . GLY A 1 123 ? -4.780 -3.609 -12.467 1.00 60.22 123 GLY A N 1
ATOM 1006 C CA . GLY A 1 123 ? -5.888 -4.335 -13.103 1.00 60.22 123 GLY A CA 1
ATOM 1007 C C . GLY A 1 123 ? -6.805 -3.459 -13.940 1.00 60.22 123 GLY A C 1
ATOM 1008 O O . GLY A 1 123 ? -6.758 -2.216 -13.786 1.00 60.22 123 GLY A O 1
#

Secondary structure (DSSP, 8-state):
-----TTSHHHHTTTS-HHHHHHS------HHHHHHHHS-HHHHHHHHHHHHHIIIIIHHHHHHHHH-TTS---HHHHHHHHHTT-TTTTSBTTTSSB-HHHHTTTHHHHHHHHHHHHHHT--

Foldseek 3Di:
DDPPDCPPPVNVLVVDDPVRVVPDPDPPDPPVVVVLVVDDPVLSVLLVLLLVLLVVQVLVCQVVCVVPVPPDDCVVVVVVCVVSFVVFCLPDPPVGDHDPVCNVPCSVVSNVSSVVSNVVSND